Protein AF-A0A828ZSB6-F1 (afdb_monomer_lite)

Secondary structure (DSSP, 8-state):
-PPPGGGG-------GGGT--SSSSSS--HHHHHTTTTT-

InterPro domains:
  IPR006047 Glycosyl hydrolase family 13, catalytic domain [PF00128] (13-4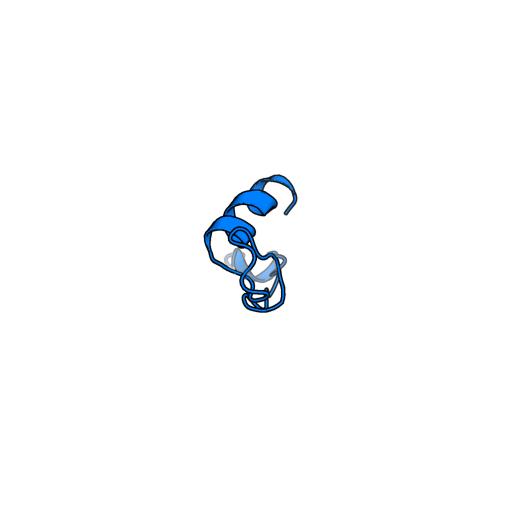0)
  IPR017853 Glycoside hydrolase superfamily [SSF51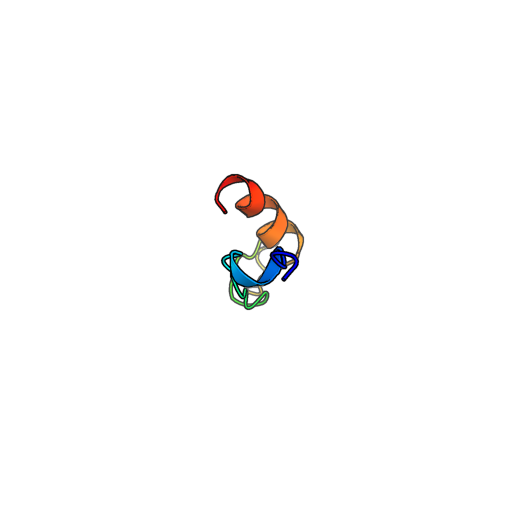445] (3-40)

Organism: NCBI:txid1138901

Structure (mmCIF, N/CA/C/O backbone):
data_AF-A0A828ZSB6-F1
#
_entry.id   AF-A0A828ZSB6-F1
#
loop_
_atom_site.group_PDB
_atom_site.id
_atom_site.type_symbol
_atom_site.label_atom_id
_atom_site.label_alt_id
_atom_site.label_comp_id
_atom_site.label_asym_id
_atom_site.label_entity_id
_atom_site.label_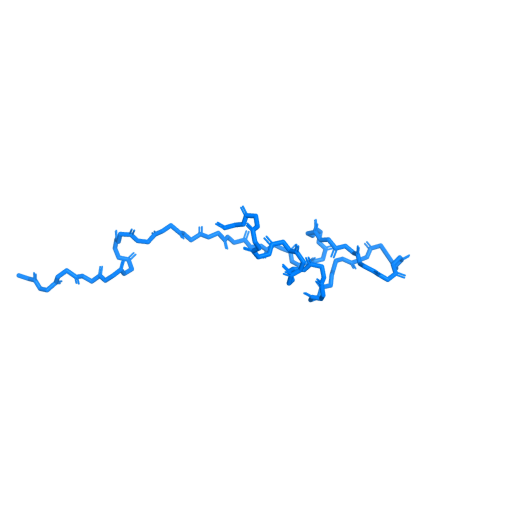seq_id
_atom_site.pdbx_PDB_ins_code
_atom_site.Cartn_x
_atom_site.Cartn_y
_atom_site.Cartn_z
_atom_site.occupancy
_atom_site.B_iso_or_equiv
_atom_site.auth_seq_id
_atom_site.auth_comp_id
_atom_site.auth_asym_id
_atom_site.auth_atom_id
_atom_site.pdbx_PDB_model_num
ATOM 1 N N . MET A 1 1 ? -16.670 4.326 27.927 1.00 67.69 1 MET A N 1
ATOM 2 C CA . MET A 1 1 ? -15.354 4.354 27.244 1.00 67.69 1 MET A CA 1
ATOM 3 C C . MET A 1 1 ? -15.543 4.966 25.863 1.00 67.69 1 MET A C 1
ATOM 5 O O . MET A 1 1 ? -16.471 4.556 25.183 1.00 67.69 1 MET A O 1
ATOM 9 N N . LYS A 1 2 ? -14.728 5.949 25.451 1.00 76.94 2 LYS A N 1
ATOM 10 C CA . LYS A 1 2 ? -14.788 6.489 24.077 1.00 76.94 2 LYS A CA 1
ATOM 11 C C . LYS A 1 2 ? -14.408 5.387 23.080 1.00 76.94 2 LYS A C 1
ATOM 13 O O . LYS A 1 2 ? -13.345 4.782 23.228 1.00 76.94 2 LYS A O 1
ATOM 18 N N . ASN A 1 3 ? -15.255 5.148 22.079 1.00 84.31 3 ASN A N 1
ATOM 19 C CA . ASN A 1 3 ? -14.927 4.264 20.962 1.00 84.31 3 ASN A CA 1
ATOM 20 C C . ASN A 1 3 ? -13.760 4.869 20.177 1.00 84.31 3 ASN A C 1
ATOM 22 O O . ASN A 1 3 ? -13.861 5.974 19.648 1.00 84.31 3 ASN A O 1
ATOM 26 N N . LYS A 1 4 ? -12.625 4.165 20.158 1.00 93.38 4 LYS A N 1
ATOM 27 C CA . LYS A 1 4 ? -11.438 4.574 19.403 1.00 93.38 4 LYS A CA 1
ATOM 28 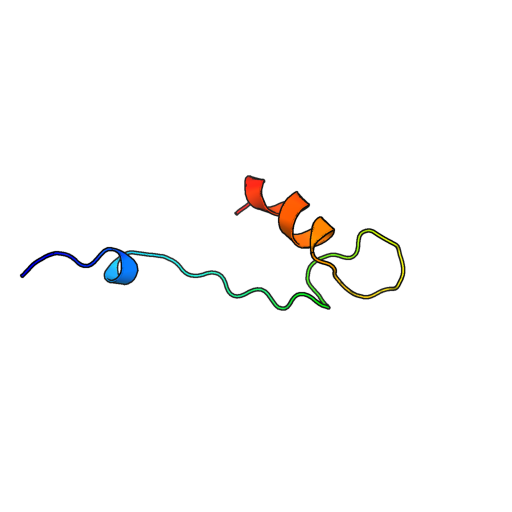C C . LYS A 1 4 ? -11.608 4.096 17.961 1.00 93.38 4 LYS A C 1
ATOM 30 O O . LYS A 1 4 ? -11.826 2.907 17.762 1.00 93.38 4 LYS A O 1
ATOM 35 N N . TRP A 1 5 ? -11.482 4.991 16.982 1.00 93.38 5 TRP A N 1
ATOM 36 C CA . TRP A 1 5 ? -11.714 4.690 15.560 1.00 93.38 5 TRP A CA 1
ATOM 37 C C . TRP A 1 5 ? -10.893 3.490 15.058 1.00 93.38 5 TRP A C 1
ATOM 39 O O . TRP A 1 5 ? -11.427 2.615 14.388 1.00 93.38 5 TRP A O 1
ATOM 49 N N . TRP A 1 6 ? -9.626 3.391 15.475 1.00 93.00 6 TRP A N 1
ATOM 50 C CA . TRP A 1 6 ? -8.706 2.336 15.043 1.00 93.00 6 TRP A CA 1
ATOM 51 C C . TRP A 1 6 ? -9.096 0.941 15.534 1.00 93.00 6 TRP A C 1
ATOM 53 O O . TRP A 1 6 ? -8.642 -0.045 14.969 1.00 93.00 6 TRP A O 1
ATOM 63 N N . LYS A 1 7 ? -9.947 0.832 16.566 1.00 91.38 7 LYS A N 1
ATOM 64 C CA . LYS A 1 7 ? -10.469 -0.468 17.019 1.00 91.38 7 LYS A CA 1
ATOM 65 C C . LYS A 1 7 ? -11.479 -1.072 16.040 1.00 91.38 7 LYS A C 1
ATOM 67 O O . LYS A 1 7 ? -11.733 -2.264 16.129 1.00 91.38 7 LYS A O 1
ATOM 72 N N . ASN A 1 8 ? -12.031 -0.258 15.138 1.00 93.38 8 ASN A N 1
ATOM 73 C CA . ASN A 1 8 ? -13.027 -0.658 14.145 1.00 93.38 8 ASN A CA 1
ATOM 74 C C . ASN A 1 8 ? -12.518 -0.477 12.701 1.00 93.38 8 ASN A C 1
ATOM 76 O O . ASN A 1 8 ? -13.306 -0.574 11.767 1.00 93.38 8 ASN A O 1
ATOM 80 N N . ALA A 1 9 ? -11.234 -0.157 12.511 1.00 94.50 9 ALA A N 1
ATOM 81 C CA . ALA A 1 9 ? -10.642 0.038 11.191 1.00 94.50 9 ALA A CA 1
ATOM 82 C C . ALA A 1 9 ? -10.073 -1.279 10.646 1.00 94.50 9 ALA A C 1
ATOM 84 O O . ALA A 1 9 ? -9.537 -2.088 11.404 1.00 94.50 9 ALA A O 1
ATOM 85 N N . VAL A 1 10 ? -10.138 -1.458 9.326 1.00 94.88 10 VAL A N 1
ATOM 86 C CA . VAL A 1 10 ? -9.427 -2.526 8.612 1.00 94.88 10 VAL A CA 1
ATOM 87 C C . VAL A 1 10 ? -8.165 -1.916 8.012 1.00 94.88 10 VAL A C 1
ATOM 89 O O . VAL A 1 10 ? -8.237 -0.908 7.315 1.00 94.88 10 VAL A O 1
ATOM 92 N N . ILE A 1 11 ? -7.004 -2.491 8.324 1.00 95.06 11 ILE A N 1
ATOM 93 C CA . ILE A 1 11 ? -5.704 -1.991 7.863 1.00 95.06 11 ILE A CA 1
ATOM 94 C C . ILE A 1 11 ? -5.206 -2.907 6.750 1.00 95.06 11 ILE A C 1
ATOM 96 O O . ILE A 1 11 ? -5.097 -4.116 6.952 1.00 95.06 11 ILE A O 1
ATOM 100 N N . TYR A 1 12 ? -4.865 -2.324 5.602 1.00 95.19 12 TYR A N 1
ATOM 101 C CA . TYR A 1 12 ? -4.242 -3.035 4.492 1.00 95.19 12 TYR A CA 1
ATOM 102 C C . TYR A 1 12 ? -2.757 -2.678 4.418 1.00 95.19 12 TYR A C 1
ATOM 104 O O . TYR A 1 12 ? -2.391 -1.520 4.215 1.00 95.19 12 TYR A O 1
ATOM 112 N N . GLN A 1 13 ? -1.890 -3.668 4.624 1.00 94.62 13 GLN A N 1
ATOM 113 C CA . GLN A 1 13 ? -0.448 -3.487 4.510 1.00 94.62 13 GLN A CA 1
ATOM 114 C C . GLN A 1 13 ? -0.007 -3.805 3.083 1.00 94.62 13 GLN A C 1
ATOM 116 O O . GLN A 1 13 ? -0.198 -4.918 2.600 1.00 94.62 13 GLN A O 1
ATOM 121 N N . ILE A 1 14 ? 0.627 -2.833 2.433 1.00 93.69 14 ILE A N 1
ATOM 122 C CA . ILE A 1 14 ? 1.162 -2.972 1.079 1.00 93.69 14 ILE A CA 1
ATOM 123 C C . ILE A 1 14 ? 2.679 -3.124 1.151 1.00 93.69 14 ILE A C 1
ATOM 125 O O . ILE A 1 14 ? 3.343 -2.400 1.894 1.00 93.69 14 ILE A O 1
ATOM 129 N N . TYR A 1 15 ? 3.230 -4.042 0.354 1.00 95.12 15 TYR A N 1
ATOM 130 C CA . TYR A 1 15 ? 4.664 -4.129 0.087 1.00 95.12 15 TYR A CA 1
ATOM 131 C C . TYR A 1 15 ? 4.978 -3.428 -1.251 1.00 95.12 15 TYR A C 1
ATOM 133 O O . TYR A 1 15 ? 4.721 -4.018 -2.302 1.00 95.12 15 TYR A O 1
ATOM 141 N N . PRO A 1 16 ? 5.509 -2.182 -1.251 1.00 92.19 16 PRO A N 1
ATOM 142 C CA . PRO A 1 16 ? 5.526 -1.320 -2.439 1.00 92.19 16 PRO A CA 1
ATOM 143 C C . PRO A 1 16 ? 6.201 -1.943 -3.657 1.00 92.19 16 PRO A C 1
ATOM 145 O O . PRO A 1 16 ? 5.617 -1.954 -4.734 1.00 92.19 16 PRO A O 1
ATOM 148 N N . ARG A 1 17 ? 7.379 -2.553 -3.465 1.00 94.50 17 ARG A N 1
ATOM 149 C CA . ARG A 1 17 ? 8.196 -3.112 -4.554 1.00 94.50 17 ARG A CA 1
ATOM 150 C C . ARG A 1 17 ? 7.527 -4.245 -5.329 1.00 94.50 17 ARG A C 1
ATOM 152 O O . ARG A 1 17 ? 7.973 -4.550 -6.426 1.00 94.50 17 ARG A O 1
ATOM 159 N N . SER A 1 18 ? 6.499 -4.876 -4.771 1.00 94.69 18 SER A N 1
ATOM 160 C CA . SER A 1 18 ? 5.774 -5.975 -5.421 1.00 94.69 18 SER A CA 1
ATOM 161 C C . SER A 1 18 ? 4.293 -5.661 -5.625 1.00 94.69 18 SER A C 1
ATOM 163 O O . SER A 1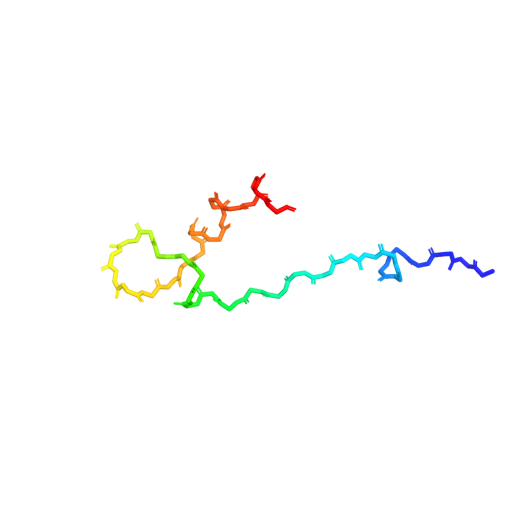 18 ? 3.526 -6.569 -5.926 1.00 94.69 18 SER A O 1
ATOM 165 N N . PHE A 1 19 ? 3.875 -4.407 -5.423 1.00 95.69 19 PHE A N 1
ATOM 166 C CA . PHE A 1 19 ? 2.473 -4.020 -5.539 1.00 95.69 19 PHE A CA 1
ATOM 167 C C . PHE A 1 19 ? 2.095 -3.690 -6.982 1.00 95.69 19 PHE A C 1
ATOM 169 O O . PHE A 1 19 ? 1.285 -4.392 -7.583 1.00 95.69 19 PHE A O 1
ATOM 176 N N . GLN A 1 20 ? 2.690 -2.637 -7.544 1.00 94.75 20 GLN A N 1
ATOM 177 C CA . GLN A 1 20 ? 2.455 -2.242 -8.926 1.00 94.75 20 GLN A CA 1
ATOM 178 C C . GLN A 1 20 ? 3.576 -1.345 -9.438 1.00 94.75 20 GLN A C 1
ATOM 180 O O . GLN A 1 20 ? 3.860 -0.316 -8.834 1.00 94.75 20 GLN A O 1
ATOM 185 N N . ASP A 1 21 ? 4.166 -1.747 -10.556 1.00 96.56 21 ASP A N 1
ATOM 186 C CA . ASP A 1 21 ? 5.134 -0.981 -11.341 1.00 96.56 21 ASP A CA 1
ATOM 187 C C . ASP A 1 21 ? 4.386 -0.159 -12.406 1.00 96.56 21 ASP A C 1
ATOM 189 O O . ASP A 1 21 ? 3.430 -0.650 -13.019 1.00 96.56 21 ASP A O 1
ATOM 193 N N . THR A 1 22 ? 4.783 1.098 -12.597 1.00 96.31 22 THR A N 1
ATOM 194 C CA . THR A 1 22 ? 4.223 1.997 -13.616 1.00 96.31 22 THR A CA 1
ATOM 195 C C . THR A 1 22 ? 5.246 2.520 -14.619 1.00 96.31 22 THR A C 1
ATOM 197 O O . THR A 1 22 ? 4.851 3.172 -15.587 1.00 96.31 22 THR A O 1
ATOM 200 N N . ASN A 1 23 ? 6.536 2.234 -14.431 1.00 95.62 23 ASN A N 1
ATOM 201 C CA . ASN A 1 23 ? 7.620 2.719 -15.285 1.00 95.62 23 ASN A CA 1
ATOM 202 C C . ASN A 1 23 ? 8.344 1.591 -16.057 1.00 95.62 23 ASN A C 1
ATOM 204 O O . ASN A 1 23 ? 9.116 1.886 -16.970 1.00 95.62 23 ASN A O 1
ATOM 208 N N . GLY A 1 24 ? 8.057 0.323 -15.742 1.00 95.62 24 GLY A N 1
ATOM 209 C CA . GLY A 1 24 ? 8.589 -0.853 -16.428 1.00 95.62 24 GLY A CA 1
ATOM 210 C C . GLY A 1 24 ? 9.972 -1.301 -15.950 1.00 95.62 24 GLY A C 1
ATOM 211 O O . GLY A 1 24 ? 10.633 -2.053 -16.670 1.00 95.62 24 GLY A O 1
ATOM 212 N N . ASP A 1 25 ? 10.434 -0.848 -14.781 1.00 95.25 25 ASP A N 1
ATOM 213 C CA . ASP A 1 25 ? 11.712 -1.263 -14.187 1.00 95.25 25 ASP A CA 1
ATOM 214 C C . ASP A 1 25 ? 11.628 -2.584 -13.391 1.00 95.25 25 ASP A C 1
ATOM 216 O O . ASP A 1 25 ? 12.651 -3.124 -12.957 1.00 95.25 25 ASP A O 1
ATOM 220 N N . GLY A 1 26 ? 10.421 -3.146 -13.252 1.00 95.88 26 GLY A N 1
ATOM 221 C CA . GLY A 1 26 ? 10.149 -4.388 -12.533 1.00 95.88 26 GLY A CA 1
ATOM 222 C C . GLY A 1 26 ? 10.005 -4.212 -11.020 1.00 95.88 26 GLY A C 1
ATOM 223 O O . GLY A 1 26 ? 9.898 -5.211 -10.301 1.00 95.88 26 GLY A O 1
ATOM 224 N N . ILE A 1 27 ? 10.002 -2.975 -10.518 1.00 96.12 27 ILE A N 1
ATOM 225 C CA . ILE A 1 27 ? 9.866 -2.633 -9.107 1.00 96.12 27 ILE A CA 1
ATOM 226 C C . ILE A 1 27 ? 8.633 -1.753 -8.927 1.00 96.12 27 ILE A C 1
ATOM 228 O O . ILE A 1 27 ? 8.468 -0.714 -9.552 1.00 96.12 27 ILE A O 1
ATOM 232 N N . GLY A 1 28 ? 7.758 -2.151 -8.007 1.00 96.69 28 GLY A N 1
ATOM 233 C CA . GLY A 1 28 ? 6.580 -1.352 -7.709 1.00 96.69 28 GLY A CA 1
ATOM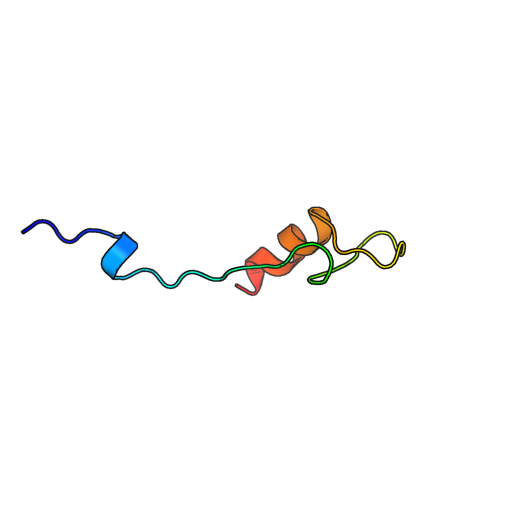 234 C C . GLY A 1 28 ? 6.910 0.013 -7.098 1.00 96.69 28 GLY A C 1
ATOM 235 O O . GLY A 1 28 ? 7.840 0.157 -6.293 1.00 96.69 28 GLY A O 1
ATOM 236 N N . ASP A 1 29 ? 6.112 1.008 -7.471 1.00 96.06 29 ASP A N 1
ATOM 237 C CA . ASP A 1 29 ? 6.374 2.422 -7.238 1.00 96.06 29 ASP A CA 1
ATOM 238 C C . ASP A 1 29 ? 5.168 3.149 -6.608 1.00 96.06 29 ASP A C 1
ATOM 240 O O . ASP A 1 29 ? 4.060 2.621 -6.470 1.00 96.06 29 ASP A O 1
ATOM 244 N N . ILE A 1 30 ? 5.401 4.379 -6.136 1.00 95.62 30 ILE A N 1
ATOM 245 C CA . ILE A 1 30 ? 4.356 5.195 -5.496 1.00 95.62 30 ILE A CA 1
ATOM 246 C C . ILE A 1 30 ? 3.207 5.520 -6.470 1.00 95.62 30 ILE A C 1
ATOM 248 O O . ILE A 1 30 ? 2.053 5.385 -6.052 1.00 95.62 30 ILE A O 1
ATOM 252 N N . PRO A 1 31 ? 3.453 5.917 -7.738 1.00 96.62 31 PRO A N 1
ATOM 253 C CA . PRO A 1 31 ? 2.375 6.109 -8.710 1.00 96.62 31 PRO A CA 1
ATOM 254 C C . PRO A 1 31 ? 1.479 4.871 -8.884 1.00 96.62 31 PRO A C 1
ATOM 256 O O . PRO A 1 31 ? 0.257 5.008 -8.971 1.00 96.62 31 PRO A O 1
ATOM 259 N N . GLY A 1 32 ? 2.050 3.666 -8.844 1.00 95.88 32 GLY A N 1
ATOM 260 C CA . GLY A 1 32 ? 1.323 2.400 -8.871 1.00 95.88 32 GLY A CA 1
ATOM 261 C C . GLY A 1 32 ? 0.384 2.238 -7.682 1.00 95.88 32 GLY A C 1
ATOM 262 O O . GLY A 1 32 ? -0.781 1.888 -7.871 1.00 95.88 32 GLY A O 1
ATOM 263 N N . ILE A 1 33 ? 0.839 2.585 -6.473 1.00 96.19 33 ILE A N 1
ATOM 264 C CA . ILE A 1 33 ? -0.013 2.595 -5.272 1.00 96.19 33 ILE A CA 1
ATOM 265 C C . ILE A 1 33 ? -1.177 3.578 -5.435 1.00 96.19 33 ILE A C 1
ATOM 267 O O . ILE A 1 33 ? -2.325 3.208 -5.192 1.00 96.19 33 ILE A O 1
ATOM 271 N N . LEU A 1 34 ? -0.900 4.805 -5.888 1.00 95.94 34 LEU A N 1
ATOM 272 C CA . LEU A 1 34 ? -1.929 5.832 -6.082 1.00 95.94 34 LEU A CA 1
ATOM 273 C C . LEU A 1 34 ? -3.012 5.378 -7.069 1.00 95.94 34 LEU A C 1
ATOM 275 O O . LEU A 1 34 ? -4.195 5.585 -6.814 1.00 95.94 34 LEU A O 1
ATOM 279 N N . SER A 1 35 ? -2.623 4.691 -8.147 1.00 94.81 35 SER A N 1
ATOM 280 C CA . SER A 1 35 ? -3.555 4.182 -9.163 1.00 94.81 35 SER A CA 1
ATOM 281 C C . SER A 1 35 ? -4.538 3.114 -8.658 1.00 94.81 35 SER A C 1
ATOM 283 O O . SER A 1 35 ? -5.507 2.797 -9.345 1.00 94.81 35 SER A O 1
ATOM 285 N N . ARG A 1 36 ? -4.301 2.544 -7.468 1.00 93.75 36 ARG A N 1
ATOM 286 C CA . ARG A 1 36 ? -5.151 1.513 -6.850 1.00 93.75 36 ARG A CA 1
ATOM 287 C C . ARG A 1 36 ? -5.961 2.013 -5.665 1.00 93.75 36 ARG A C 1
ATOM 289 O O . ARG A 1 36 ? -6.712 1.220 -5.107 1.00 93.75 36 ARG A O 1
ATOM 296 N N . LEU A 1 37 ? -5.845 3.288 -5.293 1.00 93.44 37 LEU A N 1
ATOM 297 C CA . LEU A 1 37 ? -6.601 3.838 -4.168 1.00 93.44 37 LEU A CA 1
ATOM 298 C C . LEU A 1 37 ? -8.114 3.747 -4.379 1.00 93.44 37 LEU A C 1
ATOM 300 O O . LEU A 1 37 ? -8.816 3.484 -3.420 1.00 93.44 37 LEU A O 1
ATOM 304 N N . ASP A 1 38 ? -8.604 3.879 -5.612 1.00 93.31 38 ASP A N 1
ATOM 305 C CA . ASP A 1 38 ? -10.042 3.755 -5.902 1.00 93.31 38 ASP A CA 1
ATOM 306 C C . ASP A 1 38 ? -10.567 2.312 -5.773 1.00 93.31 38 ASP A C 1
ATOM 308 O O . ASP A 1 38 ? -11.774 2.091 -5.688 1.00 93.31 38 ASP A O 1
ATOM 312 N N . TYR A 1 39 ? -9.675 1.316 -5.804 1.00 88.44 39 TYR A N 1
ATOM 313 C CA . TYR A 1 39 ? -10.027 -0.096 -5.638 1.00 88.44 39 TYR A CA 1
ATOM 314 C C . TYR A 1 39 ? -10.054 -0.531 -4.162 1.00 88.44 39 TYR A C 1
ATOM 316 O O . TYR A 1 39 ? -10.725 -1.512 -3.836 1.00 88.44 39 TYR A O 1
ATOM 324 N N . LEU A 1 40 ? -9.302 0.157 -3.297 1.00 83.19 40 LEU A N 1
ATOM 325 C CA . LEU A 1 40 ? -9.171 -0.144 -1.867 1.00 83.19 40 LEU A CA 1
ATOM 326 C C . LEU A 1 40 ? -10.213 0.613 -1.037 1.00 83.19 40 LEU A C 1
ATOM 328 O O . LEU A 1 40 ? -10.745 -0.012 -0.092 1.00 83.19 40 LEU A O 1
#

Foldseek 3Di:
DDDDPVVVDDDDDDDQQCQDDDPPPSGGDPVSVVVCPVVD

pLDDT: mean 92.99, std 5.63, range [67.69, 96.69]

Sequence (40 aa):
MKNKWWKNAVIYQIYPRSFQDTNGDGIGDIPGILSRLDYL

Radius of gyration: 14.53 Å; chains: 1; bounding box: 27×12×44 Å